Protein AF-A0A6V8NVL3-F1 (afdb_monomer_lite)

Sequence (147 aa):
LQQEEVRFKAALLLEFVDFLSLPEFSSWFFELDSVATYALELLEARQSKIILSDWARREREARIIGKAVEGLFSGDYPFLFKRRLEEMAYILWKTDRREEAKKALAAALALGEDGDQSLREHPLISAMVLRSLNLAIQTIVAGSSKM

Radius of gyration: 16.1 Å; chains: 1; bounding box: 40×32×47 Å

Structure (mmCIF, N/CA/C/O backbone):
data_AF-A0A6V8NVL3-F1
#
_entry.id   AF-A0A6V8NVL3-F1
#
loop_
_atom_site.group_PDB
_atom_site.id
_atom_site.type_symbol
_atom_site.label_atom_id
_atom_site.label_alt_id
_atom_site.label_comp_id
_atom_site.label_asym_id
_atom_site.label_entity_id
_atom_site.label_seq_id
_atom_site.pdbx_PDB_ins_code
_atom_site.Cartn_x
_atom_site.Cartn_y
_atom_site.Cartn_z
_atom_site.occupancy
_atom_site.B_iso_or_equiv
_atom_site.auth_seq_id
_atom_site.auth_comp_id
_atom_site.auth_asym_id
_atom_site.auth_atom_id
_atom_site.pdbx_PDB_model_num
ATOM 1 N N . LEU A 1 1 ? 23.408 -1.806 6.932 1.00 55.31 1 LEU A N 1
ATOM 2 C CA . LEU A 1 1 ? 22.291 -0.862 7.150 1.00 55.31 1 LEU A CA 1
ATOM 3 C C . LEU A 1 1 ? 21.231 -0.977 6.047 1.00 55.31 1 LEU A C 1
ATOM 5 O O . LEU A 1 1 ? 20.142 -1.420 6.365 1.00 55.31 1 LEU A O 1
ATOM 9 N N . GLN A 1 2 ? 21.540 -0.761 4.759 1.00 66.25 2 GLN A N 1
ATOM 10 C CA . GLN A 1 2 ? 20.523 -0.806 3.678 1.00 66.25 2 GLN A CA 1
ATOM 11 C C . GLN A 1 2 ? 19.763 -2.145 3.509 1.00 66.25 2 GLN A C 1
ATOM 13 O O . GLN A 1 2 ? 18.579 -2.146 3.197 1.00 66.25 2 GLN A O 1
ATOM 18 N N . GLN A 1 3 ? 20.398 -3.303 3.730 1.00 66.12 3 GLN A N 1
ATOM 19 C CA . GLN A 1 3 ? 19.720 -4.603 3.557 1.00 66.12 3 GLN A CA 1
ATOM 20 C C . GLN A 1 3 ? 18.636 -4.883 4.610 1.00 66.12 3 GLN A C 1
ATOM 22 O O . GLN A 1 3 ? 17.642 -5.541 4.309 1.00 66.12 3 GLN A O 1
ATOM 27 N N . GLU A 1 4 ? 18.841 -4.420 5.842 1.00 66.94 4 GLU A N 1
ATOM 28 C CA . GLU A 1 4 ? 17.916 -4.647 6.956 1.00 66.94 4 GLU A CA 1
ATOM 29 C C . GLU A 1 4 ? 16.678 -3.756 6.825 1.00 66.94 4 GLU A C 1
ATOM 31 O O . GLU A 1 4 ? 15.555 -4.235 6.963 1.00 66.94 4 GLU A O 1
ATOM 36 N N . GLU A 1 5 ? 16.878 -2.506 6.406 1.00 69.75 5 GLU A N 1
ATOM 37 C CA . GLU A 1 5 ? 15.803 -1.565 6.090 1.00 69.75 5 GLU A CA 1
ATOM 38 C C . GLU A 1 5 ? 14.899 -2.076 4.955 1.00 69.75 5 GLU A C 1
ATOM 40 O O . GLU A 1 5 ? 13.676 -2.094 5.089 1.00 69.75 5 GLU A O 1
ATOM 45 N N . VAL A 1 6 ? 15.487 -2.579 3.861 1.00 66.62 6 VAL A N 1
ATOM 46 C CA . VAL A 1 6 ? 14.724 -3.151 2.736 1.00 66.62 6 VAL A CA 1
ATOM 47 C C . VAL A 1 6 ? 13.931 -4.388 3.167 1.00 66.62 6 VAL A C 1
ATOM 49 O O . VAL A 1 6 ? 12.798 -4.580 2.724 1.00 66.62 6 VAL A O 1
ATOM 52 N N . ARG A 1 7 ? 14.490 -5.237 4.041 1.00 68.25 7 ARG A N 1
ATOM 53 C CA . ARG A 1 7 ? 13.772 -6.404 4.582 1.00 68.25 7 ARG A CA 1
ATOM 54 C C . ARG A 1 7 ? 12.590 -5.990 5.451 1.00 68.25 7 ARG A C 1
ATOM 56 O O . ARG A 1 7 ? 11.517 -6.566 5.298 1.00 68.25 7 ARG A O 1
ATOM 63 N N . PHE A 1 8 ? 12.775 -4.996 6.316 1.00 68.75 8 PHE A N 1
ATOM 64 C CA . PHE A 1 8 ? 11.708 -4.457 7.154 1.00 68.75 8 PHE A CA 1
ATOM 65 C C . PHE A 1 8 ? 10.582 -3.845 6.308 1.00 68.75 8 PHE A C 1
ATOM 67 O O . PHE A 1 8 ? 9.419 -4.214 6.469 1.00 68.75 8 PHE A O 1
ATOM 74 N N . LYS A 1 9 ? 10.928 -3.008 5.319 1.00 70.56 9 LYS A N 1
ATOM 75 C CA . LYS A 1 9 ? 9.971 -2.437 4.355 1.00 70.56 9 LYS A CA 1
ATOM 76 C C . LYS A 1 9 ? 9.216 -3.525 3.581 1.00 70.56 9 LYS A C 1
ATOM 78 O O . LYS A 1 9 ? 8.003 -3.432 3.420 1.00 70.56 9 LYS A O 1
ATOM 83 N N . ALA A 1 10 ? 9.899 -4.588 3.151 1.00 70.06 10 ALA A N 1
ATOM 84 C CA . ALA A 1 10 ? 9.260 -5.711 2.465 1.00 70.06 10 ALA A CA 1
ATOM 85 C C . ALA A 1 10 ? 8.284 -6.490 3.365 1.00 70.06 10 ALA A C 1
ATOM 87 O O . ALA A 1 10 ? 7.225 -6.895 2.894 1.00 70.06 10 ALA A O 1
ATOM 88 N N . ALA A 1 11 ? 8.615 -6.690 4.644 1.00 75.19 11 ALA A N 1
ATOM 89 C CA . ALA A 1 11 ? 7.721 -7.350 5.596 1.00 75.19 11 ALA A CA 1
ATOM 90 C C . ALA A 1 11 ? 6.444 -6.528 5.836 1.00 75.19 11 ALA A C 1
ATOM 92 O O . ALA A 1 11 ? 5.345 -7.070 5.751 1.00 75.19 11 ALA A O 1
ATOM 93 N N . LEU A 1 12 ? 6.588 -5.213 6.032 1.00 74.94 12 LEU A N 1
ATOM 94 C CA . LEU A 1 12 ? 5.455 -4.292 6.143 1.00 74.94 12 LEU A CA 1
ATOM 95 C C . LEU A 1 12 ? 4.589 -4.287 4.881 1.00 74.94 12 LEU A C 1
ATOM 97 O O . LEU A 1 12 ? 3.364 -4.291 4.964 1.00 74.94 12 LEU A O 1
ATOM 101 N N . LEU A 1 13 ? 5.212 -4.304 3.701 1.00 75.69 13 LEU A N 1
ATOM 102 C CA . LEU A 1 13 ? 4.488 -4.354 2.435 1.00 75.69 13 LEU A CA 1
ATOM 103 C C . LEU A 1 13 ? 3.605 -5.605 2.340 1.00 75.69 13 LEU A C 1
ATOM 105 O O . LEU A 1 13 ? 2.445 -5.492 1.958 1.00 75.69 13 LEU A O 1
ATOM 109 N N . LEU A 1 14 ? 4.135 -6.778 2.706 1.00 78.44 14 LEU A N 1
ATOM 110 C CA . LEU A 1 14 ? 3.372 -8.031 2.720 1.00 78.44 14 LEU A CA 1
ATOM 111 C C . LEU A 1 14 ? 2.190 -7.963 3.692 1.00 78.44 14 LEU A C 1
ATOM 113 O O . LEU A 1 14 ? 1.079 -8.333 3.325 1.00 78.44 14 LEU A O 1
ATOM 117 N N . GLU A 1 15 ? 2.401 -7.408 4.885 1.00 83.62 15 GLU A N 1
ATOM 118 C CA . GLU A 1 15 ? 1.327 -7.218 5.861 1.00 83.62 15 GLU A CA 1
ATOM 119 C C . GLU A 1 15 ? 0.193 -6.338 5.310 1.00 83.62 15 GLU A C 1
ATOM 121 O O . GLU A 1 15 ? -0.988 -6.640 5.498 1.00 83.62 15 GLU A O 1
ATOM 126 N N . PHE A 1 16 ? 0.527 -5.269 4.581 1.00 84.38 16 PHE A N 1
ATOM 127 C CA . PHE A 1 16 ? -0.485 -4.419 3.957 1.00 84.38 16 PHE A CA 1
ATOM 128 C C . PHE A 1 16 ? -1.123 -5.036 2.708 1.00 84.38 16 PHE A C 1
ATOM 130 O O . PHE A 1 16 ? -2.271 -4.717 2.406 1.00 84.38 16 PHE A O 1
ATOM 137 N N . VAL A 1 17 ? -0.437 -5.933 1.996 1.00 83.38 17 VAL A N 1
ATOM 138 C CA . VAL A 1 17 ? -1.058 -6.735 0.928 1.00 83.38 17 VAL A CA 1
ATOM 139 C C . VAL A 1 17 ? -2.147 -7.633 1.513 1.00 83.38 17 VAL A C 1
ATOM 141 O O . VAL A 1 17 ? -3.261 -7.651 0.987 1.00 83.38 17 VAL A O 1
ATOM 144 N N . ASP A 1 18 ? -1.867 -8.300 2.633 1.00 84.25 18 ASP A N 1
ATOM 145 C CA . ASP A 1 18 ? -2.857 -9.119 3.336 1.00 84.25 18 ASP A CA 1
ATOM 146 C C . ASP A 1 18 ? -4.003 -8.254 3.872 1.00 84.25 18 ASP A C 1
ATOM 148 O O . ASP A 1 18 ? -5.174 -8.596 3.714 1.00 84.25 18 ASP A O 1
ATOM 152 N N . PHE A 1 19 ? -3.701 -7.079 4.424 1.00 85.69 19 PHE A N 1
ATOM 153 C CA . PHE A 1 19 ? -4.718 -6.112 4.838 1.00 85.69 19 PHE A CA 1
ATOM 154 C C . PHE A 1 19 ? -5.616 -5.660 3.672 1.00 85.69 19 PHE A C 1
ATOM 156 O O . PHE A 1 19 ? -6.834 -5.597 3.812 1.00 85.69 19 PHE A O 1
ATOM 163 N N . LEU A 1 20 ? -5.050 -5.405 2.491 1.00 86.94 20 LEU A N 1
ATOM 164 C CA . LEU A 1 20 ? -5.815 -5.049 1.293 1.00 86.94 20 LEU A CA 1
ATOM 165 C C . LEU A 1 20 ? -6.628 -6.226 0.726 1.00 86.94 20 LEU A C 1
ATOM 167 O O . LEU A 1 20 ? -7.516 -6.006 -0.099 1.00 86.94 20 LEU A O 1
ATOM 171 N N . SER A 1 21 ? -6.367 -7.466 1.146 1.00 86.94 21 SER A N 1
ATOM 172 C CA . SER A 1 21 ? -7.160 -8.630 0.728 1.00 86.94 21 SER A CA 1
ATOM 173 C C . SER A 1 21 ? -8.550 -8.684 1.373 1.00 86.94 21 SER A C 1
ATOM 175 O O . SER A 1 21 ? -9.405 -9.447 0.917 1.00 86.94 21 SER A O 1
ATOM 177 N N . LEU A 1 22 ? -8.807 -7.861 2.398 1.00 87.31 22 LEU A N 1
ATOM 178 C CA . LEU A 1 22 ? -10.110 -7.821 3.051 1.00 87.31 22 LEU A CA 1
ATOM 179 C C . LEU A 1 22 ? -11.206 -7.340 2.079 1.00 87.31 22 LEU A C 1
ATOM 181 O O . LEU A 1 22 ? -10.941 -6.485 1.223 1.00 87.31 22 LEU A O 1
ATOM 185 N N . PRO A 1 23 ? -12.449 -7.846 2.205 1.00 85.00 23 PRO A N 1
ATOM 186 C CA . PRO A 1 23 ? -13.543 -7.511 1.291 1.00 85.00 23 PRO A CA 1
ATOM 187 C C . PRO A 1 23 ? -13.789 -6.005 1.138 1.00 85.00 23 PRO A C 1
ATOM 189 O O . PRO A 1 23 ? -14.097 -5.535 0.040 1.00 85.00 23 PRO A O 1
ATOM 192 N N . GLU A 1 24 ? -13.595 -5.237 2.209 1.00 86.56 24 GLU A N 1
ATOM 193 C CA . GLU A 1 24 ? -13.789 -3.786 2.257 1.00 86.56 24 GLU A CA 1
ATOM 194 C C . GLU A 1 24 ? -12.806 -3.014 1.354 1.00 86.56 24 GLU A C 1
ATOM 196 O O . GLU A 1 24 ? -13.100 -1.897 0.913 1.00 86.56 24 GLU A O 1
ATOM 201 N N . PHE A 1 25 ? -11.664 -3.627 1.025 1.00 87.31 25 PHE A N 1
ATOM 202 C CA . PHE A 1 25 ? -10.637 -3.074 0.140 1.00 87.31 25 PHE A CA 1
ATOM 203 C C . PHE A 1 25 ? -10.682 -3.651 -1.280 1.00 87.31 25 PHE A C 1
ATOM 205 O O . PHE A 1 25 ? -9.829 -3.332 -2.106 1.00 87.31 25 PHE A O 1
ATOM 212 N N . SER A 1 26 ? -11.663 -4.495 -1.608 1.00 84.38 26 SER A N 1
ATOM 213 C CA . SER A 1 26 ? -11.741 -5.167 -2.917 1.00 84.38 26 SER A CA 1
ATOM 214 C C . SER A 1 26 ? -11.757 -4.201 -4.110 1.00 84.38 26 SER A C 1
ATOM 216 O O . SER A 1 26 ? -11.132 -4.484 -5.131 1.00 84.38 26 SER A O 1
ATOM 218 N N . SER A 1 27 ? -12.403 -3.042 -3.958 1.00 86.00 27 SER A N 1
ATOM 219 C CA . SER A 1 27 ? -12.491 -1.974 -4.963 1.00 86.00 27 SER A CA 1
ATOM 220 C C . SER A 1 27 ? -11.351 -0.948 -4.900 1.00 86.00 27 SER A C 1
ATOM 222 O O . SER A 1 27 ? -11.409 0.084 -5.566 1.00 86.00 27 SER A O 1
ATOM 224 N N . TRP A 1 28 ? -10.332 -1.177 -4.069 1.00 89.88 28 TRP A N 1
ATOM 225 C CA . TRP A 1 28 ? -9.227 -0.240 -3.878 1.00 89.88 28 TRP A CA 1
ATOM 226 C C . TRP A 1 28 ? -8.079 -0.587 -4.820 1.00 89.88 28 TRP A C 1
ATOM 228 O O . TRP A 1 28 ? -7.177 -1.363 -4.496 1.00 89.88 28 TRP A O 1
ATOM 238 N N . PHE A 1 29 ? -8.150 -0.014 -6.013 1.00 89.44 29 PHE A N 1
ATOM 239 C CA . PHE A 1 29 ? -7.121 -0.068 -7.039 1.00 89.44 29 PHE A CA 1
ATOM 240 C C . PHE A 1 29 ? -7.279 1.134 -7.977 1.00 89.44 29 PHE A C 1
ATOM 242 O O . PHE A 1 29 ? -8.313 1.802 -7.980 1.00 89.44 29 PHE A O 1
ATOM 249 N N . PHE A 1 30 ? -6.245 1.406 -8.763 1.00 91.12 30 PHE A N 1
ATOM 250 C CA . PHE A 1 30 ? -6.265 2.432 -9.802 1.00 91.12 30 PHE A CA 1
ATOM 251 C C . PHE A 1 30 ? -6.782 1.880 -11.129 1.00 91.12 30 PHE A C 1
ATOM 253 O O . PHE A 1 30 ? -6.593 0.701 -11.437 1.00 91.12 30 PHE A O 1
ATOM 260 N N . GLU A 1 31 ? -7.406 2.747 -11.926 1.00 89.94 31 GLU A N 1
ATOM 261 C CA . GLU A 1 31 ? -7.893 2.399 -13.260 1.00 89.94 31 GLU A CA 1
ATOM 262 C C . GLU A 1 31 ? -6.756 1.944 -14.180 1.00 89.94 31 GLU A C 1
ATOM 264 O O . GLU A 1 31 ? -5.624 2.427 -14.085 1.00 89.94 31 GLU A O 1
ATOM 269 N N . LEU A 1 32 ? -7.075 1.014 -15.087 1.00 88.81 32 LEU A N 1
ATOM 270 C CA . LEU A 1 32 ? -6.105 0.371 -15.974 1.00 88.81 32 LEU A CA 1
ATOM 271 C C . LEU A 1 32 ? -5.281 1.393 -16.764 1.00 88.81 32 LEU A C 1
ATOM 273 O O . LEU A 1 32 ? -4.055 1.294 -16.790 1.00 88.81 32 LEU A O 1
ATOM 277 N N . ASP A 1 33 ? -5.944 2.385 -17.353 1.00 90.06 33 ASP A N 1
ATOM 278 C CA . ASP A 1 33 ? -5.302 3.387 -18.207 1.00 90.06 33 ASP A CA 1
ATOM 279 C C . ASP A 1 33 ? -4.285 4.235 -17.432 1.00 90.06 33 ASP A C 1
ATOM 281 O O . ASP A 1 33 ? -3.228 4.578 -17.961 1.00 90.06 33 ASP A O 1
ATOM 285 N N . SER A 1 34 ? -4.545 4.509 -16.149 1.00 91.31 34 SER A N 1
ATOM 286 C CA . SER A 1 34 ? -3.629 5.265 -15.288 1.00 91.31 34 SER A CA 1
ATOM 287 C C . SER A 1 34 ? -2.378 4.470 -14.907 1.00 91.31 34 SER A C 1
ATOM 289 O O . SER A 1 34 ? -1.336 5.059 -14.621 1.00 91.31 34 SER A O 1
ATOM 291 N N . VAL A 1 35 ? -2.457 3.135 -14.891 1.00 95.06 35 VAL A N 1
ATOM 292 C CA . VAL A 1 35 ? -1.361 2.269 -14.423 1.00 95.06 35 VAL A CA 1
ATOM 293 C C . VAL A 1 35 ? -0.650 1.493 -15.528 1.00 95.06 35 VAL A C 1
ATOM 295 O O . VAL A 1 35 ? 0.413 0.927 -15.271 1.00 95.06 35 VAL A O 1
ATOM 298 N N . ALA A 1 36 ? -1.193 1.467 -16.747 1.00 93.56 36 ALA A N 1
ATOM 299 C CA . ALA A 1 36 ? -0.723 0.620 -17.843 1.00 93.56 36 ALA A CA 1
ATOM 300 C C . ALA A 1 36 ? 0.776 0.794 -18.143 1.00 93.56 36 ALA A C 1
ATOM 302 O O . ALA A 1 36 ? 1.507 -0.194 -18.224 1.00 93.56 36 ALA A O 1
ATOM 303 N N . THR A 1 37 ? 1.258 2.037 -18.230 1.00 95.12 37 THR A N 1
ATOM 304 C CA . THR A 1 37 ? 2.675 2.342 -18.500 1.00 95.12 37 THR A CA 1
ATOM 305 C C . THR A 1 37 ? 3.602 1.749 -17.437 1.00 95.12 37 THR A C 1
ATOM 307 O O . THR A 1 37 ? 4.593 1.096 -17.758 1.00 95.12 37 THR A O 1
ATOM 310 N N . TYR A 1 38 ? 3.260 1.920 -16.160 1.00 95.94 38 TYR A N 1
ATOM 311 C CA . TYR A 1 38 ? 4.044 1.385 -15.046 1.00 95.94 38 TYR A CA 1
ATOM 312 C C . TYR A 1 38 ? 3.944 -0.144 -14.955 1.00 95.94 38 TYR A C 1
ATOM 314 O O . TYR A 1 38 ? 4.906 -0.815 -14.582 1.00 95.94 38 TYR A O 1
ATOM 322 N N . ALA A 1 39 ? 2.784 -0.705 -15.305 1.00 94.88 39 ALA A N 1
ATOM 323 C CA . ALA A 1 39 ? 2.541 -2.142 -15.316 1.00 94.88 39 ALA A CA 1
ATOM 324 C C . ALA A 1 39 ? 3.414 -2.846 -16.365 1.00 94.88 39 ALA A C 1
ATOM 326 O O . ALA A 1 39 ? 4.001 -3.889 -16.073 1.00 94.88 39 ALA A O 1
ATOM 327 N N . LEU A 1 40 ? 3.559 -2.248 -17.552 1.00 94.06 40 LEU A N 1
ATOM 328 C CA . LEU A 1 40 ? 4.481 -2.715 -18.589 1.00 94.06 40 LEU A CA 1
ATOM 329 C C . LEU A 1 40 ? 5.941 -2.625 -18.125 1.00 94.06 40 LEU A C 1
ATOM 331 O O . LEU A 1 40 ? 6.662 -3.617 -18.213 1.00 94.06 40 LEU A O 1
ATOM 335 N N . GLU A 1 41 ? 6.355 -1.495 -17.542 1.00 94.19 41 GLU A N 1
ATOM 336 C CA . GLU A 1 41 ? 7.718 -1.314 -17.013 1.00 94.19 41 GLU A CA 1
ATOM 337 C C . GLU A 1 41 ? 8.060 -2.378 -15.948 1.00 94.19 41 GLU A C 1
ATOM 339 O O . GLU A 1 41 ? 9.148 -2.967 -15.953 1.00 94.19 41 GLU A O 1
ATOM 344 N N . LEU A 1 42 ? 7.108 -2.685 -15.059 1.00 93.44 42 LEU A N 1
ATOM 345 C CA . LEU A 1 42 ? 7.250 -3.730 -14.044 1.00 93.44 42 LEU A CA 1
ATOM 346 C C . LEU A 1 42 ? 7.304 -5.136 -14.659 1.00 93.44 42 LEU A C 1
ATOM 348 O O . LEU A 1 42 ? 8.102 -5.971 -14.223 1.00 93.44 42 LEU A O 1
ATOM 352 N N . LEU A 1 43 ? 6.477 -5.413 -15.669 1.00 91.75 43 LEU A N 1
ATOM 353 C CA . LEU A 1 43 ? 6.475 -6.692 -16.378 1.00 91.75 43 LEU A CA 1
ATOM 354 C C . LEU A 1 43 ? 7.818 -6.947 -17.071 1.00 91.75 43 LEU A C 1
ATOM 356 O O . LEU A 1 43 ? 8.401 -8.019 -16.904 1.00 91.75 43 LEU A O 1
ATOM 360 N N . GLU A 1 44 ? 8.346 -5.953 -17.783 1.00 90.12 44 GLU A N 1
ATOM 361 C CA . GLU A 1 44 ? 9.661 -6.015 -18.425 1.00 90.12 44 GLU A CA 1
ATOM 362 C C . GLU A 1 44 ? 10.783 -6.225 -17.404 1.00 90.12 44 GLU A C 1
ATOM 364 O O . GLU A 1 44 ? 11.664 -7.070 -17.591 1.00 90.12 44 GLU A O 1
ATOM 369 N N . ALA A 1 45 ? 10.740 -5.497 -16.283 1.00 88.31 45 ALA A N 1
ATOM 370 C CA . ALA A 1 45 ? 11.705 -5.661 -15.201 1.00 88.31 45 ALA A CA 1
ATOM 371 C C . ALA A 1 45 ? 11.686 -7.086 -14.622 1.00 88.31 45 ALA A C 1
ATOM 373 O O . ALA A 1 45 ? 12.745 -7.638 -14.315 1.00 88.31 45 ALA A O 1
ATOM 374 N N . ARG A 1 46 ? 10.503 -7.704 -14.517 1.00 87.75 46 ARG A N 1
ATOM 375 C CA . ARG A 1 46 ? 10.333 -9.084 -14.043 1.00 87.75 46 ARG A CA 1
ATOM 376 C C . ARG A 1 46 ? 10.777 -10.132 -15.056 1.00 87.75 46 ARG A C 1
ATOM 378 O O . ARG A 1 46 ? 11.301 -11.159 -14.632 1.00 87.75 46 ARG A O 1
ATOM 385 N N . GLN A 1 47 ? 10.579 -9.896 -16.350 1.00 84.81 47 GLN A N 1
ATOM 386 C CA . GLN A 1 47 ? 10.934 -10.837 -17.419 1.00 84.81 47 GLN A CA 1
ATOM 387 C C . GLN A 1 47 ? 12.398 -10.743 -17.866 1.00 84.81 47 GLN A C 1
ATOM 389 O O . GLN A 1 47 ? 12.898 -11.658 -18.523 1.00 84.81 47 GLN A O 1
ATOM 394 N N . SER A 1 48 ? 13.093 -9.655 -17.524 1.00 77.25 48 SER A N 1
ATOM 395 C CA . SER A 1 48 ? 14.492 -9.461 -17.898 1.00 77.25 48 SER A CA 1
ATOM 396 C C . SER A 1 48 ? 15.371 -10.625 -17.428 1.00 77.25 48 SER A C 1
ATOM 398 O O . SER A 1 48 ? 15.469 -10.916 -16.238 1.00 77.25 48 SER A O 1
ATOM 400 N N . LYS A 1 49 ? 16.044 -11.276 -18.386 1.00 63.91 49 LYS A N 1
ATOM 401 C CA . LYS A 1 49 ? 16.973 -12.400 -18.165 1.00 63.91 49 LYS A CA 1
ATOM 402 C C . LYS A 1 49 ? 18.355 -11.966 -17.661 1.00 63.91 49 LYS A C 1
ATOM 404 O O . LYS A 1 49 ? 19.257 -12.796 -17.576 1.00 63.91 49 LYS A O 1
ATOM 409 N N . ILE A 1 50 ? 18.557 -10.678 -17.379 1.00 69.25 50 ILE A N 1
ATOM 410 C CA . ILE A 1 50 ? 19.828 -10.193 -16.835 1.00 69.25 50 ILE A CA 1
ATOM 411 C C . ILE A 1 50 ? 20.021 -10.843 -15.462 1.00 69.25 50 ILE A C 1
ATOM 413 O O . ILE A 1 50 ? 19.159 -10.718 -14.593 1.00 69.25 50 ILE A O 1
ATOM 417 N N . ILE A 1 51 ? 21.151 -11.531 -15.275 1.00 61.31 51 ILE A N 1
ATOM 418 C CA . ILE A 1 51 ? 21.550 -12.128 -13.996 1.00 61.31 51 ILE A CA 1
ATOM 419 C C . ILE A 1 51 ? 21.878 -10.978 -13.034 1.00 61.31 51 ILE A C 1
ATOM 421 O O . ILE A 1 51 ? 23.019 -10.538 -12.914 1.00 61.31 51 ILE A O 1
ATOM 425 N N . LEU A 1 52 ? 20.845 -10.429 -12.405 1.00 68.38 52 LEU A N 1
ATOM 426 C CA . LEU A 1 52 ? 20.952 -9.492 -11.298 1.00 68.38 52 LEU A CA 1
ATOM 427 C C . LEU A 1 52 ? 20.922 -10.281 -9.990 1.00 68.38 52 LEU A C 1
ATOM 429 O O . LEU A 1 52 ? 20.259 -11.313 -9.894 1.00 68.38 52 LEU A O 1
ATOM 433 N N . SER A 1 53 ? 21.609 -9.780 -8.965 1.00 75.25 53 SER A N 1
ATOM 434 C CA . SER A 1 53 ? 21.379 -10.270 -7.606 1.00 75.25 53 SER A CA 1
ATOM 435 C C . SER A 1 53 ? 19.920 -10.018 -7.205 1.00 75.25 53 SER A C 1
ATOM 437 O O . SER A 1 53 ? 19.307 -9.042 -7.649 1.00 75.25 53 SER A O 1
ATOM 439 N N . ASP A 1 54 ? 19.367 -10.855 -6.323 1.00 75.44 54 ASP A N 1
ATOM 440 C CA . ASP A 1 54 ? 17.995 -10.685 -5.815 1.00 75.44 54 ASP A CA 1
ATOM 441 C C . ASP A 1 54 ? 17.747 -9.278 -5.251 1.00 75.44 54 ASP A C 1
ATOM 443 O O . ASP A 1 54 ? 16.649 -8.732 -5.365 1.00 75.44 54 ASP A O 1
ATOM 447 N N . TRP A 1 55 ? 18.785 -8.663 -4.681 1.00 77.94 55 TRP A N 1
ATOM 448 C CA . TRP A 1 55 ? 18.747 -7.287 -4.199 1.00 77.94 55 TRP A CA 1
ATOM 449 C C . TRP A 1 55 ? 18.557 -6.273 -5.335 1.00 77.94 55 TRP A C 1
ATOM 451 O O . TRP A 1 55 ? 17.640 -5.459 -5.272 1.00 77.94 55 TRP A O 1
ATOM 461 N N . ALA A 1 56 ? 19.356 -6.352 -6.403 1.00 80.50 56 ALA A N 1
ATOM 462 C CA . ALA A 1 56 ? 19.256 -5.422 -7.528 1.00 80.50 56 ALA A CA 1
ATOM 463 C C . ALA A 1 56 ? 17.907 -5.535 -8.262 1.00 80.50 56 ALA A C 1
ATOM 465 O O . ALA A 1 56 ? 17.391 -4.540 -8.775 1.00 80.50 56 ALA A O 1
ATOM 466 N N . ARG A 1 57 ? 17.300 -6.731 -8.270 1.00 80.69 57 ARG A N 1
ATOM 467 C CA . ARG A 1 57 ? 15.940 -6.935 -8.788 1.00 80.69 57 ARG A CA 1
ATOM 468 C C . ARG A 1 57 ? 14.890 -6.226 -7.929 1.00 80.69 57 ARG A C 1
ATOM 470 O O . ARG A 1 57 ? 14.081 -5.479 -8.471 1.00 80.69 57 ARG A O 1
ATOM 477 N N . ARG A 1 58 ? 14.934 -6.410 -6.605 1.00 80.50 58 ARG A N 1
ATOM 478 C CA . ARG A 1 58 ? 14.009 -5.760 -5.655 1.00 80.50 58 ARG A CA 1
ATOM 479 C C . ARG A 1 58 ? 14.131 -4.241 -5.675 1.00 80.50 58 ARG A C 1
ATOM 481 O O . ARG A 1 58 ? 13.118 -3.556 -5.683 1.00 80.50 58 ARG A O 1
ATOM 488 N N . GLU A 1 59 ? 15.354 -3.728 -5.746 1.00 84.00 59 GLU A N 1
ATOM 489 C CA . GLU A 1 59 ? 15.628 -2.291 -5.840 1.00 84.00 59 GLU A CA 1
ATOM 490 C C . GLU A 1 59 ? 15.004 -1.682 -7.105 1.00 84.00 59 GLU A C 1
ATOM 492 O O . GLU A 1 59 ? 14.415 -0.602 -7.079 1.00 84.00 59 GLU A O 1
ATOM 497 N N . ARG A 1 60 ? 15.089 -2.399 -8.233 1.00 86.62 60 ARG A N 1
ATOM 498 C CA . ARG A 1 60 ? 14.464 -1.969 -9.486 1.00 86.62 60 ARG A CA 1
ATOM 499 C C . ARG A 1 60 ? 12.938 -1.963 -9.388 1.00 86.62 60 ARG A C 1
ATOM 501 O O . ARG A 1 60 ? 12.328 -0.993 -9.828 1.00 86.62 60 ARG A O 1
ATOM 508 N N . GLU A 1 61 ? 12.331 -3.005 -8.822 1.00 88.88 61 GLU A N 1
ATOM 509 C CA . GLU A 1 61 ? 10.876 -3.048 -8.615 1.00 88.88 61 GLU A CA 1
ATOM 510 C C . GLU A 1 61 ? 10.405 -1.921 -7.687 1.00 88.88 61 GLU A C 1
ATOM 512 O O . GLU A 1 61 ? 9.467 -1.204 -8.031 1.00 88.88 61 GLU A O 1
ATOM 517 N N . ALA A 1 62 ? 11.093 -1.709 -6.561 1.00 86.50 62 ALA A N 1
ATOM 518 C CA . ALA A 1 62 ? 10.786 -0.639 -5.616 1.00 86.50 62 ALA A CA 1
ATOM 519 C C . ALA A 1 62 ? 10.827 0.744 -6.283 1.00 86.50 62 ALA A C 1
ATOM 521 O O . ALA A 1 62 ? 9.943 1.566 -6.056 1.00 86.50 62 ALA A O 1
ATOM 522 N N . ARG A 1 63 ? 11.798 0.981 -7.175 1.00 89.19 63 ARG A N 1
ATOM 523 C CA . ARG A 1 63 ? 11.896 2.235 -7.935 1.00 89.19 63 ARG A CA 1
ATOM 524 C C . ARG A 1 63 ? 10.715 2.452 -8.882 1.00 89.19 63 ARG A C 1
ATOM 526 O O . ARG A 1 63 ? 10.211 3.568 -8.968 1.00 89.19 63 ARG A O 1
ATOM 533 N N . ILE A 1 64 ? 10.270 1.406 -9.582 1.00 92.56 64 ILE A N 1
ATOM 534 C CA . ILE A 1 64 ? 9.110 1.482 -10.488 1.00 92.56 64 ILE A CA 1
ATOM 535 C C . ILE A 1 64 ? 7.838 1.774 -9.687 1.00 92.5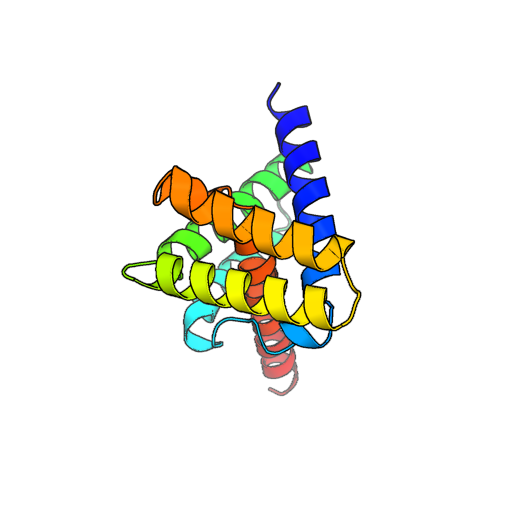6 64 ILE A C 1
ATOM 537 O O . ILE A 1 64 ? 7.053 2.636 -10.077 1.00 92.56 64 ILE A O 1
ATOM 541 N N . ILE A 1 65 ? 7.662 1.105 -8.543 1.00 91.25 65 ILE A N 1
ATOM 542 C CA . ILE A 1 65 ? 6.532 1.349 -7.639 1.00 91.25 65 ILE A CA 1
ATOM 543 C C . ILE A 1 65 ? 6.570 2.790 -7.125 1.00 91.25 65 ILE A C 1
ATOM 545 O O . ILE A 1 65 ? 5.565 3.481 -7.232 1.00 91.25 65 ILE A O 1
ATOM 549 N N . GLY A 1 66 ? 7.719 3.279 -6.650 1.00 90.38 66 GLY A N 1
ATOM 550 C CA . GLY A 1 66 ? 7.864 4.659 -6.175 1.00 90.38 66 GLY A CA 1
ATOM 551 C C . GLY A 1 66 ? 7.522 5.700 -7.246 1.00 90.38 66 GLY A C 1
ATOM 552 O O . GLY A 1 66 ? 6.788 6.644 -6.973 1.00 90.38 66 GLY A O 1
ATOM 553 N N . LYS A 1 67 ? 7.966 5.486 -8.489 1.00 91.56 67 LYS A N 1
ATOM 554 C CA . LYS A 1 67 ? 7.616 6.340 -9.638 1.00 91.56 67 LYS A CA 1
ATOM 555 C C . LYS A 1 67 ? 6.112 6.313 -9.947 1.00 91.56 67 LYS A C 1
ATOM 557 O O . LYS A 1 67 ? 5.532 7.339 -10.291 1.00 91.56 67 LYS A O 1
ATOM 562 N N . ALA A 1 68 ? 5.476 5.147 -9.838 1.00 93.06 68 ALA A N 1
ATOM 563 C CA . ALA A 1 68 ? 4.031 5.022 -10.003 1.00 93.06 68 ALA A CA 1
ATOM 564 C C . ALA A 1 68 ? 3.274 5.730 -8.871 1.00 93.06 68 ALA A C 1
ATOM 566 O O . ALA A 1 68 ? 2.283 6.400 -9.135 1.00 93.06 68 ALA A O 1
ATOM 567 N N . VAL A 1 69 ? 3.759 5.648 -7.628 1.00 91.69 69 VAL A N 1
ATOM 568 C CA . VAL A 1 69 ? 3.191 6.392 -6.496 1.00 91.69 69 VAL A CA 1
ATOM 569 C C . VAL A 1 69 ? 3.206 7.893 -6.769 1.00 91.69 69 VAL A C 1
ATOM 571 O O . VAL A 1 69 ? 2.155 8.513 -6.679 1.00 91.69 69 VAL A O 1
ATOM 574 N N . GLU A 1 70 ? 4.345 8.463 -7.165 1.00 88.56 70 GLU A N 1
ATOM 575 C CA . GLU A 1 70 ? 4.449 9.897 -7.484 1.00 88.56 70 GLU A CA 1
ATOM 576 C C . GLU A 1 70 ? 3.480 10.326 -8.595 1.00 88.56 70 GLU A C 1
ATOM 578 O O . GLU A 1 70 ? 2.852 11.377 -8.502 1.00 88.56 70 GLU A O 1
ATOM 583 N N . GLY A 1 71 ? 3.343 9.510 -9.645 1.00 89.62 71 GLY A N 1
ATOM 584 C CA . GLY A 1 71 ? 2.451 9.819 -10.764 1.00 89.62 71 GLY A CA 1
ATOM 585 C C . GLY A 1 71 ? 0.965 9.697 -10.421 1.00 89.62 71 GLY A C 1
ATOM 586 O O . GLY A 1 71 ? 0.152 10.459 -10.939 1.00 89.62 71 GLY A O 1
ATOM 587 N N . LEU A 1 72 ? 0.600 8.746 -9.556 1.00 88.94 72 LEU A N 1
ATOM 588 C CA . LEU A 1 72 ? -0.795 8.447 -9.213 1.00 88.94 72 LEU A CA 1
ATOM 589 C C . LEU A 1 72 ? -1.309 9.278 -8.029 1.00 88.94 72 LEU A C 1
ATOM 591 O O . LEU A 1 72 ? -2.489 9.615 -7.985 1.00 88.94 72 LEU A O 1
ATOM 595 N N . PHE A 1 73 ? -0.440 9.619 -7.077 1.00 84.00 73 PHE A N 1
ATOM 596 C CA . PHE A 1 73 ? -0.769 10.366 -5.860 1.00 84.00 73 PHE A CA 1
ATOM 597 C C . PHE A 1 73 ? -0.340 11.836 -5.954 1.00 84.00 73 PHE A C 1
ATOM 599 O O . PHE A 1 73 ? 0.335 12.356 -5.072 1.00 84.00 73 PHE A O 1
ATOM 606 N N . SER A 1 74 ? -0.745 12.514 -7.026 1.00 79.38 74 SER A N 1
ATOM 607 C CA . SER A 1 74 ? -0.510 13.954 -7.201 1.00 79.38 74 SER A CA 1
ATOM 608 C C . SER A 1 74 ? -1.705 14.808 -6.742 1.00 79.38 74 SER A C 1
ATOM 610 O O . SER A 1 74 ? -2.846 14.337 -6.716 1.00 79.38 74 SER A O 1
ATOM 612 N N . GLY A 1 75 ? -1.458 16.079 -6.410 1.00 79.88 75 GLY A N 1
ATOM 613 C CA . GLY A 1 75 ? -2.507 17.044 -6.057 1.00 79.88 75 GLY A CA 1
ATOM 614 C C . GLY A 1 75 ? -3.225 16.695 -4.749 1.00 79.88 75 GLY A C 1
ATOM 615 O O . GLY A 1 75 ? -2.583 16.378 -3.754 1.00 79.88 75 GLY A O 1
ATOM 616 N N . ASP A 1 76 ? -4.560 16.731 -4.753 1.00 78.62 76 ASP A N 1
ATOM 617 C CA . ASP A 1 76 ? -5.386 16.493 -3.554 1.00 78.62 76 ASP A CA 1
ATOM 618 C C . ASP A 1 76 ? -5.569 15.003 -3.210 1.00 78.62 76 ASP A C 1
ATOM 620 O O . ASP A 1 76 ? -6.179 14.652 -2.193 1.00 78.62 76 ASP A O 1
ATOM 624 N N . TYR A 1 77 ? -5.056 14.099 -4.049 1.00 81.06 77 TYR A N 1
ATOM 625 C CA . TYR A 1 77 ? -5.251 12.658 -3.892 1.00 81.06 77 TYR A CA 1
ATOM 626 C C . TYR A 1 77 ? -4.786 12.111 -2.526 1.00 81.06 77 TYR A C 1
ATOM 628 O O . TYR A 1 77 ? -5.533 11.334 -1.925 1.00 81.06 77 TYR A O 1
ATOM 636 N N . PRO A 1 78 ? -3.628 12.522 -1.965 1.00 82.25 78 PRO A N 1
ATOM 637 C CA . PRO A 1 78 ? -3.188 12.068 -0.644 1.00 82.25 78 PRO A CA 1
ATOM 638 C C . PRO A 1 78 ? -4.179 12.413 0.473 1.00 82.25 78 PRO A C 1
ATOM 640 O O . PRO A 1 78 ? -4.435 11.591 1.354 1.00 82.25 78 PRO A O 1
ATOM 643 N N . PHE A 1 79 ? -4.794 13.598 0.410 1.00 83.38 79 PHE A N 1
ATOM 644 C CA . PHE A 1 79 ? -5.786 14.039 1.390 1.00 83.38 79 PHE A CA 1
ATOM 645 C C . PHE A 1 79 ? -7.078 13.218 1.299 1.00 83.38 79 PHE A C 1
ATOM 647 O O . PHE A 1 79 ? -7.590 12.740 2.314 1.00 83.38 79 PHE A O 1
ATOM 654 N N . LEU A 1 80 ? -7.584 12.998 0.081 1.00 85.56 80 LEU A N 1
ATOM 655 C CA . LEU A 1 80 ? -8.761 12.154 -0.145 1.00 85.56 80 LEU A CA 1
ATOM 656 C C . LEU A 1 80 ? -8.509 10.710 0.302 1.00 85.56 80 LEU A C 1
ATOM 658 O O . LEU A 1 80 ? -9.372 10.090 0.926 1.00 85.56 80 LEU A O 1
ATOM 662 N N . PHE A 1 81 ? -7.314 10.187 0.026 1.00 86.81 81 PHE A N 1
ATOM 663 C CA . PHE A 1 81 ? -6.926 8.840 0.418 1.00 86.81 81 PHE A CA 1
ATOM 664 C C . PHE A 1 81 ? -6.817 8.690 1.939 1.00 86.81 81 PHE A C 1
ATOM 666 O O . PHE A 1 81 ? -7.353 7.730 2.495 1.00 86.81 81 PHE A O 1
ATOM 673 N N . LYS A 1 82 ? -6.218 9.673 2.625 1.00 88.25 82 LYS A N 1
ATOM 674 C CA . LYS A 1 82 ? -6.193 9.740 4.090 1.00 88.25 82 LYS A CA 1
ATOM 675 C C . LYS A 1 82 ? -7.603 9.676 4.672 1.00 88.25 82 LYS A C 1
ATOM 677 O O . LYS A 1 82 ? -7.879 8.810 5.498 1.00 88.25 82 LYS A O 1
ATOM 682 N N . ARG A 1 83 ? -8.514 10.529 4.197 1.00 89.88 83 ARG A N 1
ATOM 683 C CA . ARG A 1 83 ? -9.902 10.546 4.676 1.00 89.88 83 ARG A CA 1
ATOM 684 C C . ARG A 1 83 ? -10.602 9.200 4.462 1.00 89.88 83 ARG A C 1
ATOM 686 O O . ARG A 1 83 ? -11.277 8.707 5.360 1.00 89.88 83 ARG A O 1
ATOM 693 N N . ARG A 1 84 ? -10.398 8.565 3.304 1.00 91.00 84 ARG A N 1
ATOM 694 C CA . ARG A 1 84 ? -10.952 7.234 3.011 1.00 91.00 84 ARG A CA 1
ATOM 695 C C . ARG A 1 84 ? -10.428 6.164 3.982 1.00 91.00 84 ARG A C 1
ATOM 697 O O . ARG A 1 84 ? -11.176 5.263 4.358 1.00 91.00 84 ARG A O 1
ATOM 704 N N . LEU A 1 85 ? -9.163 6.250 4.401 1.00 91.31 85 LEU A N 1
ATOM 705 C CA . LEU A 1 85 ? -8.586 5.354 5.410 1.00 91.31 85 LEU A CA 1
ATOM 706 C C . LEU A 1 85 ? -9.140 5.611 6.814 1.00 91.31 85 LEU A C 1
ATOM 708 O O . LEU A 1 85 ? -9.419 4.649 7.526 1.00 91.31 85 LEU A O 1
ATOM 712 N N . GLU A 1 86 ? -9.348 6.871 7.199 1.00 93.62 86 GLU A N 1
ATOM 713 C CA . GLU A 1 86 ? -9.993 7.230 8.472 1.00 93.62 86 GLU A CA 1
ATOM 714 C C . GLU A 1 86 ? -11.431 6.694 8.536 1.00 93.62 86 GLU A C 1
ATOM 716 O O . GLU A 1 86 ? -11.835 6.089 9.532 1.00 93.62 86 GLU A O 1
ATOM 721 N N . GLU A 1 87 ? -12.190 6.840 7.447 1.00 94.12 87 GLU A N 1
ATOM 722 C CA . GLU A 1 87 ? -13.538 6.279 7.317 1.00 94.12 87 GLU A CA 1
ATOM 723 C C . GLU A 1 87 ? -13.520 4.746 7.422 1.00 94.12 87 GLU A C 1
ATOM 725 O O . GLU A 1 87 ? -14.352 4.156 8.116 1.00 94.12 87 GLU A O 1
ATOM 730 N N . MET A 1 88 ? -12.536 4.082 6.809 1.00 92.81 88 MET A N 1
ATOM 731 C CA . MET A 1 88 ? -12.409 2.629 6.903 1.00 92.81 88 MET A CA 1
ATOM 732 C C . MET A 1 88 ? -12.002 2.158 8.303 1.00 92.81 88 MET A C 1
ATOM 734 O O . MET A 1 88 ? -12.533 1.163 8.798 1.00 92.81 88 MET A O 1
ATOM 738 N N . ALA A 1 89 ? -11.116 2.892 8.980 1.00 93.62 89 ALA A N 1
ATOM 739 C CA . ALA A 1 89 ? -10.776 2.636 10.375 1.00 93.62 89 ALA A CA 1
ATOM 740 C C . ALA A 1 89 ? -12.027 2.684 11.262 1.00 93.62 89 ALA A C 1
ATOM 742 O O . ALA A 1 89 ? -12.233 1.807 12.104 1.00 93.62 89 ALA A O 1
ATOM 743 N N . TYR A 1 90 ? -12.898 3.670 11.030 1.00 94.12 90 TYR A N 1
ATOM 744 C CA . TYR A 1 90 ? -14.171 3.785 11.731 1.00 94.12 90 TYR A CA 1
ATOM 745 C C . TYR A 1 90 ? -15.101 2.594 11.454 1.00 94.12 90 TYR A C 1
ATOM 747 O O . TYR A 1 90 ? -15.639 2.015 12.399 1.00 94.12 90 TYR A O 1
ATOM 755 N N . ILE A 1 91 ? -15.269 2.188 10.190 1.00 92.44 91 ILE A N 1
ATOM 756 C CA . ILE A 1 91 ? -16.106 1.033 9.822 1.00 92.44 91 ILE A CA 1
ATOM 757 C C . ILE A 1 91 ? -15.605 -0.240 10.514 1.00 92.44 91 ILE A C 1
ATOM 759 O O . ILE A 1 91 ? -16.381 -0.901 11.205 1.00 92.44 91 ILE A O 1
ATOM 763 N N . LEU A 1 92 ? -14.306 -0.536 10.404 1.00 92.56 92 LEU A N 1
ATOM 764 C CA . LEU A 1 92 ? -13.682 -1.718 11.006 1.00 92.56 92 LEU A CA 1
ATOM 765 C C . LEU A 1 92 ? -13.854 -1.737 12.530 1.00 92.56 92 LEU A C 1
ATOM 767 O O . LEU A 1 92 ? -14.186 -2.772 13.115 1.00 92.56 92 LEU A O 1
ATOM 771 N N . TRP A 1 93 ? -13.707 -0.576 13.175 1.00 94.12 93 TRP A N 1
ATOM 772 C CA . TRP A 1 93 ? -13.938 -0.432 14.610 1.00 94.12 93 TRP A CA 1
ATOM 773 C C . TRP A 1 93 ? -15.384 -0.759 14.993 1.00 94.12 93 TRP A C 1
ATOM 775 O O . TRP A 1 93 ? -15.629 -1.480 15.961 1.00 94.12 93 TRP A O 1
ATOM 785 N N . LYS A 1 94 ? -16.359 -0.262 14.222 1.00 95.44 94 LYS A N 1
ATOM 786 C CA . LYS A 1 94 ? -17.789 -0.509 14.463 1.00 95.44 94 LYS A CA 1
ATOM 787 C C . LYS A 1 94 ? -18.190 -1.967 14.228 1.00 95.44 94 LYS A C 1
ATOM 789 O O . LYS A 1 94 ? -19.197 -2.390 14.788 1.00 95.44 94 LYS A O 1
ATOM 794 N N . THR A 1 95 ? -17.400 -2.727 13.470 1.00 91.81 95 THR A N 1
ATOM 795 C CA . THR A 1 95 ? -17.568 -4.174 13.252 1.00 91.81 95 THR A CA 1
ATOM 796 C C . THR A 1 95 ? -16.715 -5.046 14.188 1.00 91.81 95 THR A C 1
ATOM 798 O O . THR A 1 95 ? -16.524 -6.223 13.909 1.00 91.81 95 THR A O 1
ATOM 801 N N . ASP A 1 96 ? -16.182 -4.479 15.279 1.00 92.38 96 ASP A N 1
ATOM 802 C CA . ASP A 1 96 ? -15.329 -5.143 16.288 1.00 92.38 96 ASP A CA 1
ATOM 803 C C . ASP A 1 96 ? -13.995 -5.713 15.751 1.00 92.38 96 ASP A C 1
ATOM 805 O O . ASP A 1 96 ? -13.335 -6.533 16.387 1.00 92.38 96 ASP A O 1
ATOM 809 N N . ARG A 1 97 ? -13.529 -5.208 14.602 1.00 91.62 97 ARG A N 1
ATOM 810 C CA . ARG A 1 97 ? -12.242 -5.554 13.972 1.00 91.62 97 ARG A CA 1
ATOM 811 C C . ARG A 1 97 ? -11.154 -4.570 14.396 1.00 91.62 97 ARG A C 1
ATOM 813 O O . ARG A 1 97 ? -10.678 -3.737 13.622 1.00 91.62 97 ARG A O 1
ATOM 820 N N . ARG A 1 98 ? -10.837 -4.584 15.692 1.00 91.25 98 ARG A N 1
ATOM 821 C CA . ARG A 1 98 ? -10.053 -3.518 16.344 1.00 91.25 98 ARG A CA 1
ATOM 822 C C . ARG A 1 98 ? -8.607 -3.433 15.871 1.00 91.25 98 ARG A C 1
ATOM 824 O O . ARG A 1 98 ? -8.078 -2.327 15.790 1.00 91.25 98 ARG A O 1
ATOM 831 N N . GLU A 1 99 ? -7.964 -4.559 15.583 1.00 90.06 99 GLU A N 1
ATOM 832 C CA . GLU A 1 99 ? -6.571 -4.553 15.126 1.00 90.06 99 GLU A CA 1
ATOM 833 C C . GLU A 1 99 ? -6.464 -3.981 13.709 1.00 90.0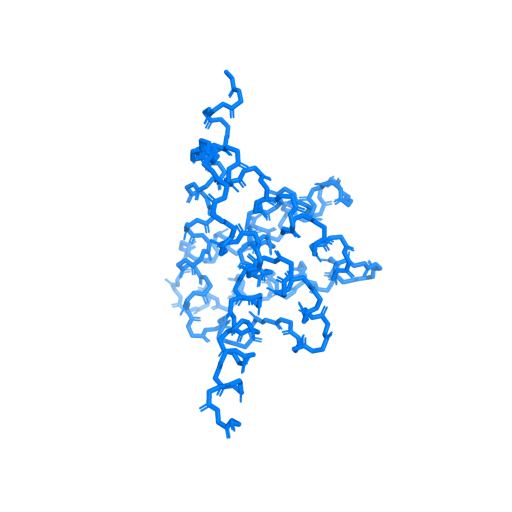6 99 GLU A C 1
ATOM 835 O O . GLU A 1 99 ? -5.626 -3.124 13.445 1.00 90.06 99 GLU A O 1
ATOM 840 N N . GLU A 1 100 ? -7.377 -4.350 12.815 1.00 89.69 100 GLU A N 1
ATOM 841 C CA . GLU A 1 100 ? -7.448 -3.804 11.461 1.00 89.69 100 GLU A CA 1
ATOM 842 C C . GLU A 1 100 ? -7.824 -2.320 11.460 1.00 89.69 100 GLU A C 1
ATOM 844 O O . GLU A 1 100 ? -7.244 -1.542 10.703 1.00 89.69 100 GLU A O 1
ATOM 849 N N . ALA A 1 101 ? -8.724 -1.901 12.355 1.00 91.81 101 ALA A N 1
ATOM 850 C CA . ALA A 1 101 ? -9.055 -0.492 12.547 1.00 91.81 101 ALA A CA 1
ATOM 851 C C . ALA A 1 101 ? -7.831 0.340 12.965 1.00 91.81 101 ALA A C 1
ATOM 853 O O . ALA A 1 101 ? -7.594 1.415 12.412 1.00 91.81 101 ALA A O 1
ATOM 854 N N . LYS A 1 102 ? -7.014 -0.166 13.902 1.00 90.69 102 LYS A N 1
ATOM 855 C CA . LYS A 1 102 ? -5.763 0.493 14.313 1.00 90.69 102 LYS A CA 1
ATOM 856 C C . LYS A 1 102 ? -4.780 0.605 13.152 1.00 90.69 102 LYS A C 1
ATOM 858 O O . LYS A 1 102 ? -4.195 1.668 12.975 1.00 90.69 102 LYS A O 1
ATOM 863 N N . LYS A 1 103 ? -4.620 -0.454 12.348 1.00 89.62 103 LYS A N 1
ATOM 864 C CA . LYS A 1 103 ? -3.748 -0.434 11.160 1.00 89.62 103 LYS A CA 1
ATOM 865 C C . LYS A 1 103 ? -4.208 0.602 10.135 1.00 89.62 103 LYS A C 1
ATOM 867 O O . LYS A 1 103 ? -3.386 1.371 9.644 1.00 89.62 103 LYS A O 1
ATOM 872 N N . ALA A 1 104 ? -5.511 0.657 9.857 1.00 89.75 104 ALA A N 1
ATOM 873 C CA . ALA A 1 104 ? -6.102 1.636 8.947 1.00 89.75 104 ALA A CA 1
ATOM 874 C C . ALA A 1 104 ? -5.844 3.078 9.415 1.00 89.75 104 ALA A C 1
ATOM 876 O O . ALA A 1 104 ? -5.407 3.918 8.631 1.00 89.75 104 ALA A O 1
ATOM 877 N N . LEU A 1 105 ? -6.063 3.349 10.707 1.00 90.44 105 LEU A N 1
ATOM 878 C CA . LEU A 1 105 ? -5.849 4.673 11.287 1.00 90.44 105 LEU A CA 1
ATOM 879 C C . LEU A 1 105 ? -4.365 5.053 11.321 1.00 90.44 105 LEU A C 1
ATOM 881 O O . LEU A 1 105 ? -4.020 6.175 10.970 1.00 90.44 105 LEU A O 1
ATOM 885 N N . ALA A 1 106 ? -3.482 4.127 11.701 1.00 87.88 106 ALA A N 1
ATOM 886 C CA . ALA A 1 106 ? -2.040 4.362 11.702 1.00 87.88 106 ALA A CA 1
ATOM 887 C C . ALA A 1 106 ? -1.530 4.723 10.298 1.00 87.88 106 ALA A C 1
ATOM 889 O O . ALA A 1 106 ? -0.787 5.689 10.144 1.00 87.88 106 ALA A O 1
ATOM 890 N N . ALA A 1 107 ? -1.994 4.003 9.272 1.00 87.25 107 ALA A N 1
ATOM 891 C CA . ALA A 1 107 ? -1.706 4.336 7.881 1.00 87.25 107 ALA A CA 1
ATOM 892 C C . ALA A 1 107 ? -2.250 5.723 7.493 1.00 87.25 107 ALA A C 1
ATOM 894 O O . ALA A 1 107 ? -1.558 6.493 6.842 1.00 87.25 107 ALA A O 1
ATOM 895 N N . ALA A 1 108 ? -3.464 6.086 7.914 1.00 88.50 108 ALA A N 1
ATOM 896 C CA . ALA A 1 108 ? -4.019 7.410 7.626 1.00 88.50 108 ALA A CA 1
ATOM 897 C C . ALA A 1 108 ? -3.203 8.554 8.255 1.00 88.50 108 ALA A C 1
ATOM 899 O O . ALA A 1 108 ? -2.999 9.597 7.631 1.00 88.50 108 ALA A O 1
ATOM 900 N N . LEU A 1 109 ? -2.733 8.366 9.490 1.00 84.75 109 LEU A N 1
ATOM 901 C CA . LEU A 1 109 ? -1.939 9.366 10.202 1.00 84.75 109 LEU A CA 1
ATOM 902 C C . LEU A 1 109 ? -0.571 9.574 9.543 1.00 84.75 109 LEU A C 1
ATOM 904 O O . LEU A 1 109 ? -0.195 10.721 9.315 1.00 84.75 109 LEU A O 1
ATOM 908 N N . ALA A 1 110 ? 0.095 8.494 9.122 1.00 82.50 110 ALA A N 1
ATOM 909 C CA . ALA A 1 110 ? 1.393 8.556 8.446 1.00 82.50 110 ALA A CA 1
ATOM 910 C C . ALA A 1 110 ? 1.363 9.327 7.106 1.00 82.50 110 ALA A C 1
ATOM 912 O O . ALA A 1 110 ? 2.377 9.876 6.676 1.00 82.50 110 ALA A O 1
ATOM 913 N N . LEU A 1 111 ? 0.198 9.438 6.456 1.00 78.75 111 LEU A N 1
ATOM 914 C CA . LEU A 1 111 ? 0.019 10.263 5.250 1.00 78.75 111 LEU A CA 1
ATOM 915 C C . LEU A 1 111 ? -0.007 11.771 5.527 1.00 78.75 111 LEU A C 1
ATOM 917 O O . LEU A 1 111 ? 0.163 12.562 4.603 1.00 78.75 111 LEU A O 1
ATOM 921 N N . GLY A 1 112 ? -0.280 12.181 6.768 1.00 65.75 112 GLY A N 1
ATOM 922 C CA . GLY A 1 112 ? -0.453 13.584 7.138 1.00 65.75 112 GLY A CA 1
ATOM 923 C C . GLY A 1 112 ? 0.799 14.282 7.664 1.00 65.75 112 GLY A C 1
ATOM 924 O O . GLY A 1 112 ? 0.737 15.491 7.865 1.00 65.75 112 GLY A O 1
ATOM 925 N N . GLU A 1 113 ? 1.886 13.551 7.922 1.00 62.00 113 GLU A N 1
ATOM 926 C CA . GLU A 1 113 ? 3.027 14.073 8.690 1.00 62.00 113 GLU A CA 1
ATOM 927 C C . GLU A 1 113 ? 4.171 14.620 7.812 1.00 62.00 113 GLU A C 1
ATOM 929 O O . GLU A 1 113 ? 4.779 15.613 8.197 1.00 62.00 113 GLU A O 1
ATOM 934 N N . ASP A 1 114 ? 4.405 14.081 6.602 1.00 55.47 114 ASP A N 1
ATOM 935 C CA . ASP A 1 114 ? 5.725 14.222 5.943 1.00 55.47 114 ASP A CA 1
ATOM 936 C C . ASP A 1 114 ? 5.721 14.547 4.419 1.00 55.47 114 ASP A C 1
ATOM 938 O O . ASP A 1 114 ? 6.745 14.424 3.740 1.00 55.47 114 ASP A O 1
ATOM 942 N N . GLY A 1 115 ? 4.600 14.995 3.838 1.00 61.19 115 GLY A N 1
ATOM 943 C CA . GLY A 1 115 ? 4.538 15.440 2.427 1.00 61.19 115 GLY A CA 1
ATOM 944 C C . GLY A 1 115 ? 4.826 14.345 1.374 1.00 61.19 115 GLY A C 1
ATOM 945 O O . GLY A 1 115 ? 4.722 13.152 1.654 1.00 61.19 115 GLY A O 1
ATOM 946 N N . ASP A 1 116 ? 5.188 14.730 0.141 1.00 60.97 116 ASP A N 1
ATOM 947 C CA . ASP A 1 116 ? 5.298 13.815 -1.021 1.00 60.97 116 ASP A CA 1
ATOM 948 C C . ASP A 1 116 ? 6.322 12.676 -0.854 1.00 60.97 116 ASP A C 1
ATOM 950 O O . ASP A 1 116 ? 6.157 11.583 -1.403 1.00 60.97 116 ASP A O 1
ATOM 954 N N . GLN A 1 117 ? 7.400 12.899 -0.095 1.00 63.66 117 GLN A N 1
ATOM 955 C CA . GLN A 1 117 ? 8.405 11.859 0.146 1.00 63.66 117 GLN A CA 1
ATOM 956 C C . GLN A 1 117 ? 7.875 10.748 1.063 1.00 63.66 117 GLN A C 1
ATOM 958 O O . GLN A 1 117 ? 8.215 9.584 0.850 1.00 63.66 117 GLN A O 1
ATOM 963 N N . SER A 1 118 ? 6.966 11.079 1.986 1.00 70.88 118 SER A N 1
ATOM 964 C CA . SER A 1 118 ? 6.255 10.090 2.799 1.00 70.88 118 SER A CA 1
ATOM 965 C C . SER A 1 118 ? 5.457 9.123 1.937 1.00 70.88 118 SER A C 1
ATOM 967 O O . SER A 1 118 ? 5.500 7.916 2.149 1.00 70.88 118 SER A O 1
ATOM 969 N N . LEU A 1 119 ? 4.790 9.628 0.893 1.00 76.19 119 LEU A N 1
ATOM 970 C CA . LEU A 1 119 ? 3.917 8.818 0.040 1.00 76.19 119 LEU A CA 1
ATOM 971 C C . LEU A 1 119 ? 4.679 7.697 -0.663 1.00 76.19 119 LEU A C 1
ATOM 973 O O . LEU A 1 119 ? 4.209 6.558 -0.684 1.00 76.19 119 LEU A O 1
ATOM 977 N N . ARG A 1 120 ? 5.872 8.003 -1.190 1.00 74.19 120 ARG A N 1
ATOM 978 C CA . ARG A 1 120 ? 6.749 7.020 -1.848 1.00 74.19 120 ARG A CA 1
ATOM 979 C C . ARG 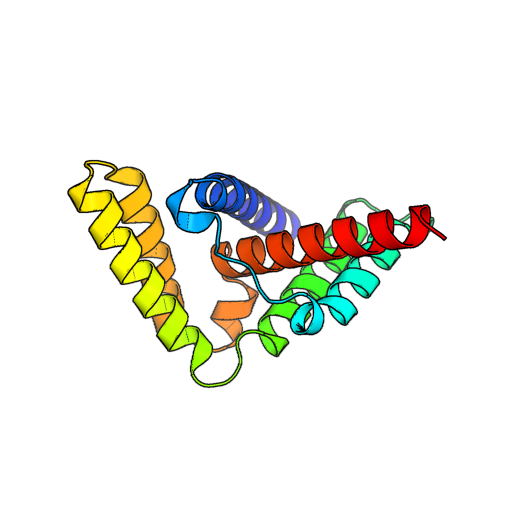A 1 120 ? 7.137 5.872 -0.933 1.00 74.19 120 ARG A C 1
ATOM 981 O O . ARG A 1 120 ? 7.213 4.731 -1.381 1.00 74.19 120 ARG A O 1
ATOM 988 N N . GLU A 1 121 ? 7.414 6.180 0.326 1.00 76.44 121 GLU A N 1
ATOM 989 C CA . GLU A 1 121 ? 7.878 5.196 1.300 1.00 76.44 121 GLU A CA 1
ATOM 990 C C . GLU A 1 121 ? 6.728 4.565 2.091 1.00 76.44 121 GLU A C 1
ATOM 992 O O . GLU A 1 121 ? 6.940 3.578 2.797 1.00 76.44 121 GLU A O 1
ATOM 997 N N . HIS A 1 122 ? 5.504 5.081 1.933 1.00 84.56 122 HIS A N 1
ATOM 998 C CA . HIS A 1 122 ? 4.340 4.630 2.671 1.00 84.56 122 HIS A CA 1
ATOM 999 C C . HIS A 1 122 ? 3.955 3.194 2.262 1.00 84.56 122 HIS A C 1
ATOM 1001 O O . HIS A 1 122 ? 3.489 2.965 1.134 1.00 84.56 122 HIS A O 1
ATOM 1007 N N . PRO A 1 123 ? 4.062 2.201 3.169 1.00 84.00 123 PRO A N 1
ATOM 1008 C CA . PRO A 1 123 ? 3.916 0.792 2.801 1.00 84.00 123 PRO A CA 1
ATOM 1009 C C . PRO A 1 123 ? 2.535 0.436 2.236 1.00 84.00 123 PRO A C 1
ATOM 1011 O O . PRO A 1 123 ? 2.446 -0.300 1.256 1.00 84.00 123 PRO A O 1
ATOM 1014 N N . LEU A 1 124 ? 1.453 1.005 2.783 1.00 87.31 124 LEU A N 1
ATOM 1015 C CA . LEU A 1 124 ? 0.096 0.765 2.270 1.00 87.31 124 LEU A CA 1
ATOM 1016 C C . LEU A 1 124 ? -0.125 1.332 0.858 1.00 87.31 124 LEU A C 1
ATOM 1018 O O . LEU A 1 124 ? -0.779 0.696 0.035 1.00 87.31 124 LEU A O 1
ATOM 1022 N N . ILE A 1 125 ? 0.430 2.512 0.565 1.00 89.38 125 ILE A N 1
ATOM 1023 C CA . ILE A 1 125 ? 0.322 3.137 -0.757 1.00 89.38 125 ILE A CA 1
ATOM 1024 C C . ILE A 1 125 ? 1.068 2.282 -1.775 1.00 89.38 125 ILE A C 1
ATOM 1026 O O . ILE A 1 125 ? 0.505 1.911 -2.805 1.00 89.38 125 ILE A O 1
ATOM 1030 N N . SER A 1 126 ? 2.301 1.897 -1.441 1.00 89.75 126 SER A N 1
ATOM 1031 C CA . SER A 1 126 ? 3.099 0.988 -2.260 1.00 89.75 126 SER A CA 1
ATOM 1032 C C . SER A 1 126 ? 2.375 -0.339 -2.503 1.00 89.75 126 SER A C 1
ATOM 1034 O O . SER A 1 126 ? 2.354 -0.822 -3.634 1.00 89.75 126 SER A O 1
ATOM 1036 N N . ALA A 1 127 ? 1.720 -0.908 -1.482 1.00 90.62 127 ALA A N 1
ATOM 1037 C CA . ALA A 1 127 ? 0.938 -2.137 -1.613 1.00 90.62 127 ALA A CA 1
ATOM 1038 C C . ALA A 1 127 ? -0.260 -1.964 -2.561 1.00 90.62 127 ALA A C 1
ATOM 1040 O O . ALA A 1 127 ? -0.503 -2.822 -3.412 1.00 90.62 127 ALA A O 1
ATOM 1041 N N . MET A 1 128 ? -0.987 -0.847 -2.465 1.00 91.56 128 MET A N 1
ATOM 1042 C CA . MET A 1 128 ? -2.145 -0.575 -3.321 1.00 91.56 128 MET A CA 1
ATOM 1043 C C . MET A 1 128 ? -1.742 -0.312 -4.778 1.00 91.56 128 MET A C 1
ATOM 1045 O O . MET A 1 128 ? -2.388 -0.815 -5.704 1.00 91.56 128 MET A O 1
ATOM 1049 N N . VAL A 1 129 ? -0.650 0.423 -5.000 1.00 93.06 129 VAL A N 1
ATOM 1050 C CA . VAL A 1 129 ? -0.077 0.610 -6.338 1.00 93.06 129 VAL A CA 1
ATOM 1051 C C . VAL A 1 129 ? 0.366 -0.734 -6.900 1.00 93.06 129 VAL A C 1
ATOM 1053 O O . VAL A 1 129 ? -0.079 -1.110 -7.980 1.00 93.06 129 VAL A O 1
ATOM 1056 N N . LEU A 1 130 ? 1.144 -1.518 -6.150 1.00 92.75 130 LEU A N 1
ATOM 1057 C CA . LEU A 1 130 ? 1.589 -2.844 -6.579 1.00 92.75 130 LEU A CA 1
ATOM 1058 C C . LEU A 1 130 ? 0.413 -3.767 -6.934 1.00 92.75 130 LEU A C 1
ATOM 1060 O O . LEU A 1 130 ? 0.459 -4.452 -7.957 1.00 92.75 130 LEU A O 1
ATOM 1064 N N . ARG A 1 131 ? -0.660 -3.765 -6.135 1.00 93.06 131 ARG A N 1
ATOM 1065 C CA . ARG A 1 131 ? -1.902 -4.487 -6.448 1.00 93.06 131 ARG A CA 1
ATOM 1066 C C . ARG A 1 131 ? -2.479 -4.048 -7.793 1.00 93.06 131 ARG A C 1
ATOM 1068 O O . ARG A 1 131 ? -2.782 -4.902 -8.624 1.00 93.06 131 ARG A O 1
ATOM 1075 N N . SER A 1 132 ? -2.603 -2.742 -8.010 1.00 94.44 132 SER A N 1
ATOM 1076 C CA . SER A 1 132 ? -3.152 -2.167 -9.245 1.00 94.44 132 SER A CA 1
ATOM 1077 C C . SER A 1 132 ? -2.305 -2.545 -10.465 1.00 94.44 132 SER A C 1
ATOM 1079 O O . SER A 1 132 ? -2.840 -2.993 -11.477 1.00 94.44 132 SER A O 1
ATOM 1081 N N . LEU A 1 133 ? -0.975 -2.474 -10.338 1.00 95.00 133 LEU A N 1
ATOM 1082 C CA . LEU A 1 133 ? -0.038 -2.898 -11.382 1.00 95.00 133 LEU A CA 1
ATOM 1083 C C . LEU A 1 133 ? -0.173 -4.389 -11.699 1.00 95.00 133 LEU A C 1
ATOM 1085 O O . LEU A 1 133 ? -0.194 -4.770 -12.865 1.00 95.00 133 LEU A O 1
ATOM 1089 N N . ASN A 1 134 ? -0.299 -5.245 -10.684 1.00 94.00 134 ASN A N 1
ATOM 1090 C CA . ASN A 1 134 ? -0.461 -6.683 -10.895 1.00 94.00 134 ASN A CA 1
ATOM 1091 C C . ASN A 1 134 ? -1.783 -7.017 -11.606 1.00 94.00 134 ASN A C 1
ATOM 1093 O O . ASN A 1 134 ? -1.784 -7.866 -12.496 1.00 94.00 134 ASN A O 1
ATOM 1097 N N . LEU A 1 135 ? -2.885 -6.345 -11.256 1.00 92.31 135 LEU A N 1
ATOM 1098 C CA . LEU A 1 135 ? -4.172 -6.502 -11.948 1.00 92.31 135 LEU A CA 1
ATOM 1099 C C . LEU A 1 135 ? -4.082 -6.055 -13.415 1.00 92.31 135 LEU A C 1
ATOM 1101 O O . LEU A 1 135 ? -4.568 -6.746 -14.314 1.00 92.31 135 LEU A O 1
ATOM 1105 N N . ALA A 1 136 ? -3.399 -4.940 -13.675 1.00 94.12 136 ALA A N 1
ATOM 1106 C CA . ALA A 1 136 ? -3.141 -4.471 -15.030 1.00 94.12 136 ALA A CA 1
ATOM 1107 C C . ALA A 1 136 ? -2.291 -5.463 -15.837 1.00 94.12 136 ALA A C 1
ATOM 1109 O O . ALA A 1 136 ? -2.667 -5.816 -16.951 1.00 94.12 136 ALA A O 1
ATOM 1110 N N . ILE A 1 137 ? -1.207 -5.995 -15.260 1.00 94.38 137 ILE A N 1
ATOM 1111 C CA . ILE A 1 137 ? -0.377 -7.034 -15.892 1.00 94.38 137 ILE A CA 1
ATOM 1112 C C . ILE A 1 137 ? -1.216 -8.263 -16.247 1.00 94.38 137 ILE A C 1
ATOM 1114 O O . ILE A 1 137 ? -1.118 -8.760 -17.367 1.00 94.38 137 ILE A O 1
ATOM 1118 N N . GLN A 1 138 ? -2.051 -8.751 -1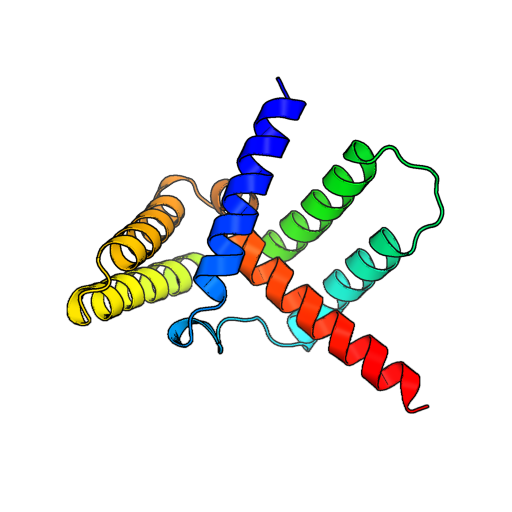5.325 1.00 92.44 138 GLN A N 1
ATOM 1119 C CA . GLN A 1 138 ? -2.931 -9.895 -15.587 1.00 92.44 138 GLN A CA 1
ATOM 1120 C C . GLN A 1 138 ? -3.865 -9.625 -16.770 1.00 92.44 138 GLN A C 1
ATOM 1122 O O . GLN A 1 138 ? -4.051 -10.496 -17.616 1.00 92.44 138 GLN A O 1
ATOM 1127 N N . THR A 1 139 ? -4.3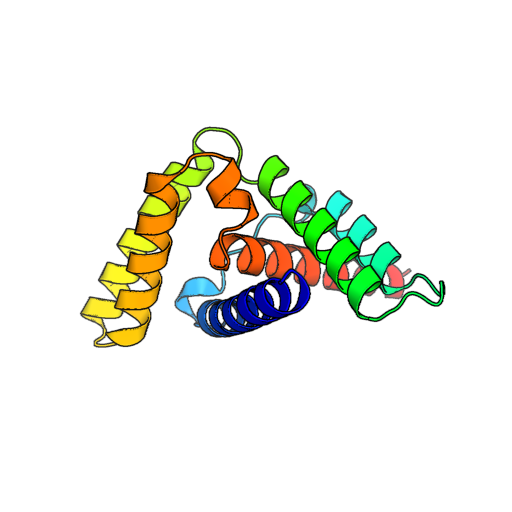98 -8.406 -16.858 1.00 91.31 139 THR A N 1
ATOM 1128 C CA . THR A 1 139 ? -5.299 -7.987 -17.937 1.00 91.31 139 THR A CA 1
ATOM 1129 C C . THR A 1 139 ? -4.563 -7.897 -19.276 1.00 91.31 139 THR A C 1
ATOM 1131 O O . THR A 1 139 ? -5.045 -8.427 -20.275 1.00 91.31 139 THR A O 1
ATOM 1134 N N . ILE A 1 140 ? -3.364 -7.306 -19.291 1.00 88.94 140 ILE A N 1
ATOM 1135 C CA . ILE A 1 140 ? -2.499 -7.197 -20.474 1.00 88.94 140 ILE A CA 1
ATOM 1136 C C . ILE A 1 140 ? -2.120 -8.590 -20.992 1.00 88.94 140 ILE A C 1
ATOM 1138 O O . ILE A 1 140 ? -2.293 -8.882 -22.171 1.00 88.94 140 ILE A O 1
ATOM 1142 N N . VAL A 1 141 ? -1.654 -9.482 -20.112 1.00 88.44 141 VAL A N 1
ATOM 1143 C CA . VAL A 1 141 ? -1.251 -10.848 -20.485 1.00 88.44 141 VAL A CA 1
ATOM 1144 C C . VAL A 1 141 ? -2.448 -11.668 -20.976 1.00 88.44 141 VAL A C 1
ATOM 1146 O O . VAL A 1 141 ? -2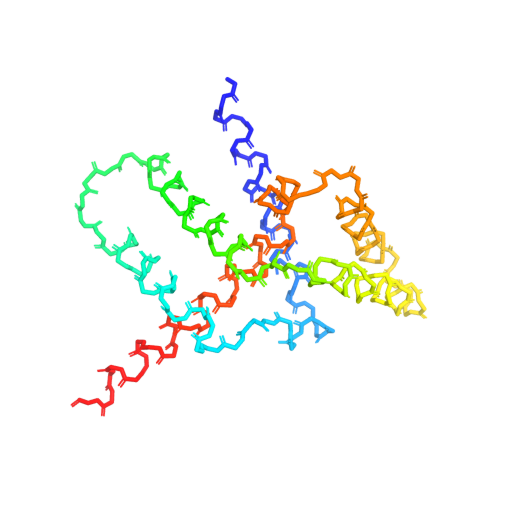.334 -12.374 -21.978 1.00 88.44 141 VAL A O 1
ATOM 1149 N N . ALA A 1 142 ? -3.606 -11.559 -20.318 1.00 86.25 142 ALA A N 1
ATOM 1150 C CA . ALA A 1 142 ? -4.824 -12.244 -20.747 1.00 86.25 142 ALA A CA 1
ATOM 1151 C C . ALA A 1 142 ? -5.347 -11.727 -22.099 1.00 86.25 142 ALA A C 1
ATOM 1153 O O . ALA A 1 142 ? -5.858 -12.519 -22.893 1.00 86.25 142 ALA A O 1
ATOM 1154 N N . GLY A 1 143 ? -5.203 -10.425 -22.373 1.00 76.50 143 GLY A N 1
ATOM 1155 C CA . GLY A 1 143 ? -5.504 -9.821 -23.671 1.00 76.50 143 GLY A CA 1
ATOM 1156 C C . GLY A 1 143 ? -4.589 -10.340 -24.781 1.00 76.50 143 GLY A C 1
ATOM 1157 O O . GLY A 1 143 ? -5.078 -10.754 -25.828 1.00 76.50 143 GLY A O 1
ATOM 1158 N N . SER A 1 144 ? -3.281 -10.423 -24.521 1.00 63.59 144 SER A N 1
ATOM 1159 C CA . SER A 1 144 ? -2.283 -10.930 -25.476 1.00 63.59 144 SER A CA 1
ATOM 1160 C C . SER A 1 144 ? -2.415 -12.423 -25.794 1.00 63.59 144 SER A C 1
ATOM 1162 O O . SER A 1 144 ? -1.913 -12.864 -26.818 1.00 63.59 144 SER A O 1
ATOM 1164 N N . SER A 1 145 ? -3.074 -13.213 -24.938 1.00 58.50 145 SER A N 1
ATOM 1165 C CA . SER A 1 145 ? -3.312 -14.646 -25.177 1.00 58.50 145 SER A CA 1
ATOM 1166 C C . SER A 1 145 ? -4.553 -14.935 -26.036 1.00 58.50 145 SER A C 1
ATOM 1168 O O . SER A 1 145 ? -4.787 -16.096 -26.374 1.00 58.50 145 SER A O 1
ATOM 1170 N N . LYS A 1 146 ? -5.381 -13.922 -26.332 1.00 50.41 146 LYS A N 1
ATOM 1171 C CA . LYS A 1 146 ? -6.613 -14.046 -27.135 1.00 50.41 146 LYS A CA 1
ATOM 1172 C C . LYS A 1 146 ? -6.479 -13.493 -28.564 1.00 50.41 146 LYS A C 1
ATOM 1174 O O . LYS A 1 146 ? -7.472 -13.500 -29.289 1.00 50.41 146 LYS A O 1
ATOM 1179 N N . MET A 1 147 ? -5.289 -13.029 -28.947 1.00 45.69 147 MET A N 1
ATOM 1180 C CA . MET A 1 147 ? -4.897 -12.700 -30.325 1.00 45.69 147 MET A CA 1
ATOM 1181 C C . MET A 1 147 ? -4.008 -13.802 -30.890 1.00 45.69 147 MET A C 1
ATOM 1183 O O . MET A 1 147 ? -4.132 -14.061 -32.105 1.00 45.69 147 MET A O 1
#

Secondary structure (DSSP, 8-state):
-HHHHHHHHHHHHHHHHHHHTSGGGTT-S--HHHHHHHHHHHHHHHH------HHHHHHHHHHHHHHHHHHHS-TTHHHHHHHHHHHHHHHHHHTT-HHHHHHHHHHHHHTTTSHHHHHHH-HHHHHHHHHHHHHHHHHHHHHHT--

Foldseek 3Di:
DVVVVLVVLVVLLVVLLVLCPDPVNPPQADDLVLQVVLLVQLVCLVPDPPPDDPVVSSVSNLVSLLVSQLSVCDDCNLVVQLVVLQVVLVVCVVVVVNVSSVVSNVLSVQSVPDPSVSSSSRSNNSNRSVVNSVVSNVVVVVVVVVD

pLDDT: mean 83.67, std 10.73, range [45.69, 95.94]

Organism: NCBI:txid2754717